Protein AF-A0AA40U654-F1 (afdb_monomer)

Foldseek 3Di:
DVLVVLLVLLVLLLVLLVVLLVLLLCLLVDDPVVNVVSVVVNVVSVVVSVVSVVVNVVCVPVADPPHDPSSVVSVVSSVVSVVSSVVSNVVSVVSVCVVVVVDD

Sequence (104 aa):
MNEDALLLLLRKKKGLFLAILDLTETEGALSTIELERVLKQKKTLLACIDKIDLQIQEYHYSFPSPLPQELQEELVELRQVITKILETDKLNYLQRKKELGLYE

Organism: NCBI:txid85991

Secondary structure (DSSP, 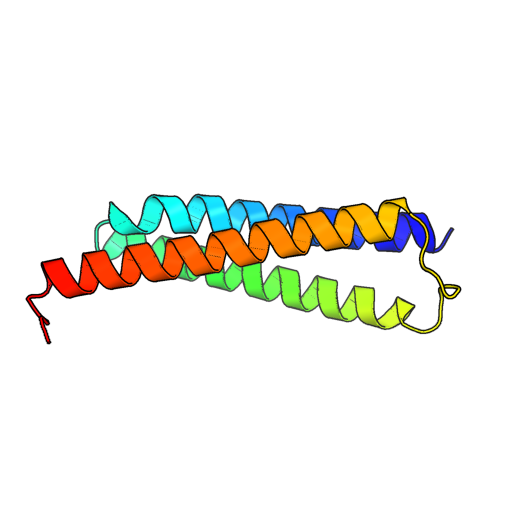8-state):
-HHHHHHHHHHHHHHHHHHHHHHHHHGGG--HHHHHHHHHHHHHHHHHHHHHHHHHHTTTTSSPSSPPHHHHHHHHHHHHHHHHHHHHHHHHHHHHHHHTT---

Structure (mmCIF, N/CA/C/O backbone):
data_AF-A0AA40U654-F1
#
_entry.id   AF-A0AA40U654-F1
#
loop_
_atom_site.group_PDB
_atom_site.id
_atom_site.type_symbol
_atom_site.label_atom_id
_atom_site.label_alt_id
_atom_site.label_comp_id
_atom_site.label_asym_id
_atom_site.label_entity_id
_atom_site.label_seq_id
_atom_site.pdbx_PDB_ins_code
_atom_site.Cartn_x
_atom_site.Cartn_y
_atom_site.Cartn_z
_atom_site.occupancy
_atom_site.B_iso_or_equiv
_atom_site.auth_seq_id
_atom_site.auth_comp_id
_atom_site.auth_asym_id
_atom_site.auth_atom_id
_atom_site.pdbx_PDB_model_num
ATOM 1 N N . MET A 1 1 ? 17.494 -2.975 -20.593 1.00 60.47 1 MET A N 1
ATOM 2 C CA . MET A 1 1 ? 18.409 -2.954 -19.426 1.00 60.47 1 MET A CA 1
ATOM 3 C C . MET A 1 1 ? 17.903 -2.049 -18.305 1.00 60.47 1 MET A C 1
ATOM 5 O O . MET A 1 1 ? 17.806 -2.540 -17.193 1.00 60.47 1 MET A O 1
ATOM 9 N N . ASN A 1 2 ? 17.528 -0.784 -18.558 1.00 76.62 2 ASN A N 1
ATOM 10 C CA . ASN A 1 2 ? 16.930 0.065 -17.508 1.00 76.62 2 ASN A CA 1
ATOM 11 C C . ASN A 1 2 ? 15.446 -0.253 -17.237 1.00 76.62 2 ASN A C 1
ATOM 13 O O . ASN A 1 2 ? 14.996 -0.111 -16.104 1.00 76.62 2 ASN A O 1
ATOM 17 N N . GLU A 1 3 ? 14.704 -0.726 -18.246 1.00 82.94 3 GLU A N 1
ATOM 18 C CA . GLU A 1 3 ? 13.270 -1.058 -18.137 1.00 82.94 3 GLU A CA 1
ATOM 19 C C . GLU A 1 3 ? 13.004 -2.173 -17.120 1.00 82.94 3 GLU A C 1
ATOM 21 O O . GLU A 1 3 ? 12.191 -1.985 -16.221 1.00 82.94 3 GLU A O 1
ATOM 26 N N . ASP A 1 4 ? 13.754 -3.277 -17.187 1.00 87.88 4 ASP A N 1
ATOM 27 C CA . ASP A 1 4 ? 13.614 -4.411 -16.261 1.00 87.88 4 ASP A CA 1
ATOM 28 C C . ASP A 1 4 ? 13.887 -4.011 -14.804 1.00 87.88 4 ASP A C 1
ATOM 30 O O . ASP A 1 4 ? 13.224 -4.481 -13.877 1.00 87.88 4 ASP A O 1
ATOM 34 N N . ALA A 1 5 ? 14.858 -3.115 -14.594 1.00 90.75 5 ALA A N 1
ATOM 35 C CA . ALA A 1 5 ? 15.199 -2.604 -13.273 1.00 90.75 5 ALA A CA 1
ATOM 36 C C . ALA A 1 5 ? 14.080 -1.714 -12.713 1.00 90.75 5 ALA A C 1
ATOM 38 O O . ALA A 1 5 ? 13.666 -1.909 -11.568 1.00 90.75 5 ALA A O 1
ATOM 39 N N . LEU A 1 6 ? 13.536 -0.796 -13.523 1.00 91.44 6 LEU A N 1
ATOM 40 C CA . LEU A 1 6 ? 12.385 0.011 -13.115 1.00 91.44 6 LEU A CA 1
ATOM 41 C C . LEU A 1 6 ? 11.159 -0.872 -12.848 1.00 91.44 6 LEU A C 1
ATOM 43 O O . LEU A 1 6 ? 10.496 -0.705 -11.826 1.00 91.44 6 LEU A O 1
ATOM 47 N N . LEU A 1 7 ? 10.878 -1.838 -13.720 1.00 93.12 7 LEU A N 1
ATOM 48 C CA . LEU A 1 7 ? 9.754 -2.757 -13.564 1.00 93.12 7 LEU A CA 1
ATOM 49 C C . LEU A 1 7 ? 9.873 -3.569 -12.268 1.00 93.12 7 LEU A C 1
ATOM 51 O O . LEU A 1 7 ? 8.896 -3.726 -11.536 1.00 93.12 7 LEU A O 1
ATOM 55 N N . LEU A 1 8 ? 11.079 -4.034 -11.931 1.00 94.44 8 LEU A N 1
ATOM 56 C CA . LEU A 1 8 ? 11.346 -4.704 -10.660 1.00 94.44 8 LEU A CA 1
ATOM 57 C C . LEU A 1 8 ? 11.075 -3.786 -9.459 1.00 94.44 8 LEU A C 1
ATOM 59 O O . LEU A 1 8 ? 10.496 -4.237 -8.468 1.00 94.44 8 LEU A O 1
ATOM 63 N N . LEU A 1 9 ? 11.484 -2.516 -9.524 1.00 95.19 9 LEU A N 1
ATOM 64 C CA . LEU A 1 9 ? 11.219 -1.539 -8.463 1.00 95.19 9 LEU A CA 1
ATOM 65 C C . LEU A 1 9 ? 9.720 -1.270 -8.304 1.00 95.19 9 LEU A C 1
ATOM 67 O O . LEU A 1 9 ? 9.219 -1.293 -7.180 1.00 95.19 9 LEU A O 1
ATOM 71 N N . LEU A 1 10 ? 8.989 -1.099 -9.408 1.00 95.38 10 LEU A N 1
ATOM 72 C CA . LEU A 1 10 ? 7.537 -0.916 -9.392 1.00 95.38 10 LEU A CA 1
ATOM 73 C C . LEU A 1 10 ? 6.817 -2.138 -8.807 1.00 95.38 10 LEU A C 1
ATOM 75 O O . LEU A 1 10 ? 5.980 -1.979 -7.921 1.00 95.38 10 LEU A O 1
ATOM 79 N N . ARG A 1 11 ? 7.212 -3.357 -9.191 1.00 96.38 11 ARG A N 1
ATOM 80 C CA . ARG A 1 11 ? 6.656 -4.599 -8.625 1.00 96.38 11 ARG A CA 1
ATOM 81 C C . ARG A 1 11 ? 6.941 -4.743 -7.132 1.00 96.38 11 ARG A C 1
ATOM 83 O O . ARG A 1 11 ? 6.059 -5.139 -6.372 1.00 96.38 11 ARG A O 1
ATOM 90 N N . LYS A 1 12 ? 8.150 -4.385 -6.681 1.00 97.12 12 LYS A N 1
ATOM 91 C CA . LYS A 1 12 ? 8.483 -4.339 -5.245 1.00 97.12 12 LYS A CA 1
ATOM 92 C C . LYS A 1 12 ? 7.611 -3.323 -4.511 1.00 97.12 12 LYS A C 1
ATOM 94 O O . LYS A 1 12 ? 7.044 -3.656 -3.473 1.00 97.12 12 LYS A O 1
ATOM 99 N N . LYS A 1 13 ? 7.460 -2.116 -5.067 1.00 97.44 13 LYS A N 1
ATOM 100 C CA . LYS A 1 13 ? 6.572 -1.073 -4.537 1.00 97.44 13 LYS A CA 1
ATOM 101 C C . LYS A 1 13 ? 5.132 -1.581 -4.434 1.00 97.44 13 LYS A C 1
ATOM 103 O O . LYS A 1 13 ? 4.506 -1.414 -3.391 1.00 97.44 13 LYS A O 1
ATOM 108 N N . LYS A 1 14 ? 4.634 -2.273 -5.465 1.00 97.81 14 LYS A N 1
ATOM 109 C CA . LYS A 1 14 ? 3.291 -2.870 -5.490 1.00 97.81 14 LYS A CA 1
ATOM 110 C C . LYS A 1 14 ? 3.115 -3.912 -4.394 1.00 97.81 14 LYS A C 1
ATOM 112 O O . LYS A 1 14 ? 2.129 -3.855 -3.672 1.00 97.81 14 LYS A O 1
ATOM 117 N N . GLY A 1 15 ? 4.087 -4.808 -4.216 1.00 97.88 15 GLY A N 1
ATOM 118 C CA . GLY A 1 15 ? 4.066 -5.802 -3.140 1.00 97.88 15 GLY A CA 1
ATOM 119 C C . GLY A 1 15 ? 3.973 -5.175 -1.744 1.00 97.88 15 GLY A C 1
ATOM 120 O O . GLY A 1 15 ? 3.215 -5.656 -0.907 1.00 97.88 15 GLY A O 1
ATOM 121 N N . LEU A 1 16 ? 4.679 -4.065 -1.504 1.00 98.19 16 LEU A N 1
ATOM 122 C CA . LEU A 1 16 ? 4.577 -3.331 -0.237 1.00 98.19 16 LEU A CA 1
ATOM 123 C C . LEU A 1 16 ? 3.199 -2.685 -0.051 1.00 98.19 16 LEU A C 1
ATOM 125 O O . LEU A 1 16 ? 2.655 -2.742 1.048 1.00 98.19 16 LEU A O 1
ATOM 129 N N . PHE A 1 17 ? 2.612 -2.110 -1.104 1.00 98.44 17 PHE A N 1
ATOM 130 C CA . PHE A 1 17 ? 1.248 -1.584 -1.031 1.00 98.44 17 PHE A CA 1
ATOM 131 C C . PHE A 1 17 ? 0.200 -2.676 -0.823 1.00 98.44 17 PHE A C 1
ATOM 133 O O . PHE A 1 17 ? -0.725 -2.462 -0.051 1.00 98.44 17 PHE A O 1
ATOM 140 N N . LEU A 1 18 ? 0.347 -3.849 -1.441 1.00 98.31 18 LEU A N 1
ATOM 141 C CA . LEU A 1 18 ? -0.540 -4.987 -1.185 1.00 98.31 18 LEU A CA 1
ATOM 142 C C . LEU A 1 18 ? -0.468 -5.425 0.282 1.00 98.31 18 LEU A C 1
ATOM 144 O O . LEU A 1 18 ? -1.503 -5.576 0.914 1.00 98.31 18 LEU A O 1
ATOM 148 N N . ALA A 1 19 ? 0.731 -5.498 0.867 1.00 98.00 19 ALA A N 1
ATOM 149 C CA . ALA A 1 19 ? 0.869 -5.772 2.297 1.00 98.00 19 ALA A CA 1
ATOM 150 C C . ALA A 1 19 ? 0.209 -4.687 3.174 1.00 98.00 19 ALA A C 1
ATOM 152 O O . ALA A 1 19 ? -0.379 -4.996 4.206 1.00 98.00 19 ALA A O 1
ATOM 153 N N . ILE A 1 20 ? 0.278 -3.410 2.774 1.00 98.12 20 ILE A N 1
ATOM 154 C CA . ILE A 1 20 ? -0.454 -2.329 3.457 1.00 98.12 20 ILE A CA 1
ATOM 155 C C . ILE A 1 20 ? -1.967 -2.519 3.311 1.00 98.12 20 ILE A C 1
ATOM 157 O O . ILE A 1 20 ? -2.683 -2.297 4.286 1.00 98.12 20 ILE A O 1
ATOM 161 N N . LEU A 1 21 ? -2.459 -2.914 2.136 1.00 97.81 21 LEU A N 1
ATOM 162 C CA . LEU A 1 21 ? -3.877 -3.185 1.905 1.00 97.81 21 LEU A CA 1
ATOM 163 C C . LEU A 1 21 ? -4.372 -4.315 2.809 1.00 97.81 21 LEU A C 1
ATOM 165 O O . LEU A 1 21 ? -5.333 -4.093 3.537 1.00 97.81 21 LEU A O 1
ATOM 169 N N . ASP A 1 22 ? -3.663 -5.446 2.855 1.00 96.81 22 ASP A N 1
ATOM 170 C CA . ASP A 1 22 ? -4.001 -6.582 3.722 1.00 96.81 22 ASP A CA 1
ATOM 171 C C . ASP A 1 22 ? -4.101 -6.150 5.191 1.00 96.81 22 ASP A C 1
ATOM 173 O O . ASP A 1 22 ? -5.064 -6.461 5.891 1.00 96.81 22 ASP A O 1
ATOM 177 N N . LEU A 1 23 ? -3.124 -5.367 5.665 1.00 96.69 23 LEU A N 1
ATOM 178 C CA . LEU A 1 23 ? -3.161 -4.811 7.016 1.00 96.69 23 LEU A CA 1
ATOM 179 C C . LEU A 1 23 ? -4.385 -3.914 7.216 1.00 96.69 23 LEU A C 1
ATOM 181 O O . LEU A 1 23 ? -5.089 -4.061 8.212 1.00 96.69 23 LEU A O 1
ATOM 185 N N . THR A 1 24 ? -4.660 -3.033 6.256 1.00 95.62 24 THR A N 1
ATOM 186 C CA . THR A 1 24 ? -5.761 -2.065 6.308 1.00 95.62 24 THR A CA 1
ATOM 187 C C . THR A 1 24 ? -7.125 -2.752 6.349 1.00 95.62 24 THR A C 1
ATOM 189 O O . THR A 1 24 ? -7.979 -2.357 7.136 1.00 95.62 24 THR A O 1
ATOM 192 N N . GLU A 1 25 ? -7.333 -3.816 5.576 1.00 94.81 25 GLU A N 1
ATOM 193 C CA . GLU A 1 25 ? -8.587 -4.583 5.575 1.00 94.81 25 GLU A CA 1
ATOM 194 C C . GLU A 1 25 ? -8.885 -5.243 6.929 1.00 94.81 25 GLU A C 1
ATOM 196 O O . GLU A 1 25 ? -10.047 -5.453 7.274 1.00 94.81 25 GLU A O 1
ATOM 201 N N . THR A 1 26 ? -7.856 -5.520 7.735 1.00 92.19 26 THR A N 1
ATOM 202 C CA . THR A 1 26 ? -8.035 -6.131 9.061 1.00 92.19 26 THR A CA 1
ATOM 203 C C . THR A 1 26 ? -8.266 -5.124 10.190 1.00 92.19 26 THR A C 1
ATOM 205 O O . THR A 1 26 ? -8.815 -5.507 11.222 1.00 92.19 26 THR A O 1
ATOM 208 N N . GLU A 1 27 ? -7.907 -3.843 10.017 1.00 91.19 27 GLU A N 1
ATOM 209 C CA . GLU A 1 27 ? -7.872 -2.839 11.099 1.00 91.19 27 GLU A CA 1
ATOM 210 C C . GLU A 1 27 ? -9.206 -2.649 11.831 1.00 91.19 27 GLU A C 1
ATOM 212 O O . GLU A 1 27 ? -9.216 -2.442 13.049 1.00 91.19 27 GLU A O 1
ATOM 217 N N . GLY A 1 28 ? -10.328 -2.732 11.109 1.00 84.94 28 GLY A N 1
ATOM 218 C CA . GLY A 1 28 ? -11.668 -2.542 11.670 1.00 84.94 28 GLY A CA 1
ATOM 219 C C . GLY A 1 28 ? -12.052 -3.572 12.740 1.00 84.94 28 GLY A C 1
ATOM 220 O O . GLY A 1 28 ? -12.883 -3.279 13.592 1.00 84.94 28 GLY A O 1
ATOM 221 N N . ALA A 1 29 ? -11.430 -4.755 12.734 1.00 87.44 29 ALA A N 1
ATOM 222 C CA . ALA A 1 29 ? -11.695 -5.827 13.697 1.00 87.44 29 ALA A CA 1
ATOM 223 C C . ALA A 1 29 ? -10.681 -5.882 14.856 1.00 87.44 29 ALA A C 1
ATOM 225 O O . ALA A 1 29 ? -10.834 -6.701 15.763 1.00 87.44 29 ALA A O 1
ATOM 226 N N . LEU A 1 30 ? -9.642 -5.040 14.839 1.00 89.94 30 LEU A N 1
ATOM 227 C CA . LEU A 1 30 ? -8.542 -5.115 15.799 1.00 89.94 30 LEU A CA 1
ATOM 228 C C . LEU A 1 30 ? -8.848 -4.391 17.110 1.00 89.94 30 LEU A C 1
ATOM 230 O O . LEU A 1 30 ? -9.336 -3.253 17.132 1.00 89.94 30 LEU A O 1
ATOM 234 N N . SER A 1 31 ? -8.419 -5.006 18.214 1.00 89.94 31 SER A N 1
ATOM 235 C CA . SER A 1 31 ? -8.295 -4.311 19.495 1.00 89.94 31 SER A CA 1
ATOM 236 C C . SER A 1 31 ? -7.283 -3.161 19.403 1.00 89.94 31 SER A C 1
ATOM 238 O O . SER A 1 31 ? -6.439 -3.109 18.509 1.00 89.94 31 SER A O 1
ATOM 240 N N . THR A 1 32 ? -7.312 -2.230 20.360 1.00 88.00 32 THR A N 1
ATOM 241 C CA . THR A 1 32 ? -6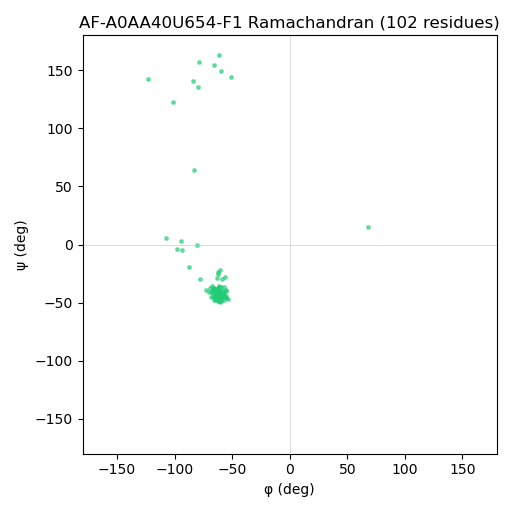.380 -1.086 20.384 1.00 88.00 32 THR A CA 1
ATOM 242 C C . THR A 1 32 ? -4.906 -1.511 20.360 1.00 88.00 32 THR A C 1
ATOM 244 O O . THR A 1 32 ? -4.103 -0.889 19.670 1.00 88.00 32 THR A O 1
ATOM 247 N N . ILE A 1 33 ? -4.549 -2.589 21.069 1.00 91.38 33 ILE A N 1
ATOM 248 C CA . ILE A 1 33 ? -3.164 -3.086 21.148 1.00 91.38 33 ILE A CA 1
ATOM 249 C C . ILE A 1 33 ? -2.724 -3.695 19.810 1.00 91.38 33 ILE A C 1
ATOM 251 O O . ILE A 1 33 ? -1.590 -3.499 19.369 1.00 91.38 33 ILE A O 1
ATOM 255 N N . GLU A 1 34 ? -3.607 -4.447 19.154 1.00 93.31 34 GLU A N 1
ATOM 256 C CA . GLU A 1 34 ? -3.334 -5.028 17.837 1.00 93.31 34 GLU A CA 1
ATOM 257 C C . GLU A 1 34 ? -3.243 -3.943 16.765 1.00 93.31 34 GLU A C 1
ATOM 259 O O . GLU A 1 34 ? -2.321 -3.970 15.949 1.00 93.31 34 GLU A O 1
ATOM 264 N N . LEU A 1 35 ? -4.125 -2.943 16.828 1.00 91.81 35 LEU A N 1
ATOM 265 C CA . LEU A 1 35 ? -4.095 -1.794 15.933 1.00 91.81 35 LEU A CA 1
ATOM 266 C C . LEU A 1 35 ? -2.771 -1.032 16.049 1.00 91.81 35 LEU A C 1
ATOM 268 O O . LEU A 1 35 ? -2.158 -0.726 15.033 1.00 91.81 35 LEU A O 1
ATOM 272 N N . GLU A 1 36 ? -2.272 -0.773 17.260 1.00 93.25 36 GLU A N 1
ATOM 273 C CA . GLU A 1 36 ? -0.980 -0.099 17.447 1.00 93.25 36 GLU A CA 1
ATOM 274 C C . GLU A 1 36 ? 0.176 -0.868 16.777 1.00 93.25 36 GLU A C 1
ATOM 276 O O . GLU A 1 36 ? 1.041 -0.276 16.120 1.00 93.25 36 GLU A O 1
ATOM 281 N N . ARG A 1 37 ? 0.170 -2.205 16.879 1.00 94.62 37 ARG A N 1
ATOM 282 C CA . ARG A 1 37 ? 1.158 -3.062 16.205 1.00 94.62 37 ARG A CA 1
ATOM 283 C C . ARG A 1 37 ? 1.041 -2.964 14.686 1.00 94.62 37 ARG A C 1
ATOM 285 O O . ARG A 1 37 ? 2.066 -2.811 14.021 1.00 94.62 37 ARG A O 1
ATOM 292 N N . VAL A 1 38 ? -0.177 -3.017 14.150 1.00 94.75 38 VAL A N 1
ATOM 293 C CA . VAL A 1 38 ? -0.437 -2.906 12.707 1.00 94.75 38 VAL A CA 1
ATOM 294 C C . VAL A 1 38 ? -0.034 -1.533 12.168 1.00 94.75 38 VAL A C 1
ATOM 296 O O . VAL A 1 38 ? 0.673 -1.457 11.164 1.00 94.75 38 VAL A O 1
ATOM 299 N N . LEU A 1 39 ? -0.347 -0.446 12.876 1.00 94.06 39 LEU A N 1
ATOM 300 C CA . LEU A 1 39 ? 0.075 0.907 12.500 1.00 94.06 39 LEU A CA 1
ATOM 301 C C . LEU A 1 39 ? 1.603 1.040 12.461 1.00 94.06 39 LEU A C 1
ATOM 303 O O . LEU A 1 39 ? 2.158 1.664 11.551 1.00 94.06 39 LEU A O 1
ATOM 307 N N . LYS A 1 40 ? 2.312 0.411 13.407 1.00 96.38 40 LYS A N 1
ATOM 308 C CA . LYS A 1 40 ? 3.780 0.366 13.390 1.00 96.38 40 LYS A CA 1
ATOM 309 C C . LYS A 1 40 ? 4.312 -0.394 12.171 1.00 96.38 40 LYS A C 1
ATOM 311 O O . LYS A 1 40 ? 5.273 0.067 11.557 1.00 96.38 40 LYS A O 1
ATOM 316 N N . GLN A 1 41 ? 3.684 -1.509 11.794 1.00 96.81 41 GLN A N 1
ATOM 317 C CA . GLN A 1 41 ? 4.039 -2.259 10.584 1.00 96.81 41 GLN A CA 1
ATOM 318 C C . GLN A 1 41 ? 3.786 -1.436 9.313 1.00 96.81 41 GLN A C 1
ATOM 320 O O . GLN A 1 41 ? 4.704 -1.302 8.503 1.00 96.81 41 GLN A O 1
ATOM 325 N N . LYS A 1 42 ? 2.612 -0.798 9.175 1.00 96.75 42 LYS A N 1
ATOM 326 C CA . LYS A 1 42 ? 2.302 0.117 8.056 1.00 96.75 42 LYS A CA 1
ATOM 327 C C . LYS A 1 42 ? 3.347 1.227 7.946 1.00 96.75 42 LYS A C 1
ATOM 329 O O . LYS A 1 42 ? 3.860 1.475 6.858 1.00 96.75 42 LYS A O 1
ATOM 334 N N . LYS A 1 43 ? 3.756 1.833 9.067 1.00 97.12 43 LYS A N 1
ATOM 335 C CA . LYS A 1 43 ? 4.822 2.850 9.086 1.00 97.12 43 LYS A CA 1
ATOM 336 C C . LYS A 1 43 ? 6.159 2.315 8.559 1.00 97.12 43 LYS A C 1
ATOM 338 O O . LYS A 1 43 ? 6.844 3.014 7.817 1.00 97.12 43 LYS A O 1
ATOM 343 N N . THR A 1 44 ? 6.539 1.089 8.921 1.00 97.62 44 THR A N 1
ATOM 344 C CA . THR A 1 44 ? 7.751 0.449 8.387 1.00 97.62 44 THR A CA 1
ATOM 345 C C . THR A 1 44 ? 7.638 0.179 6.886 1.00 97.62 44 THR A C 1
ATOM 347 O O . THR A 1 44 ? 8.594 0.442 6.160 1.00 97.62 44 THR A O 1
ATOM 350 N N . LEU A 1 45 ? 6.485 -0.296 6.408 1.00 97.69 45 LEU A N 1
ATOM 351 C CA . LEU A 1 45 ? 6.246 -0.545 4.982 1.00 97.69 45 LEU A CA 1
ATOM 352 C C . LEU A 1 45 ? 6.296 0.750 4.161 1.00 97.69 45 LEU A C 1
ATOM 354 O O . LEU A 1 45 ? 6.955 0.777 3.125 1.00 97.69 45 LEU A O 1
ATOM 358 N N . LEU A 1 46 ? 5.690 1.834 4.655 1.00 96.94 46 LEU A N 1
ATOM 359 C CA . LEU A 1 46 ? 5.762 3.158 4.028 1.00 96.94 46 LEU A CA 1
ATOM 360 C C . LEU A 1 46 ? 7.206 3.661 3.927 1.00 96.94 46 LEU A C 1
ATOM 362 O O . LEU A 1 46 ? 7.637 4.057 2.852 1.00 96.94 46 LEU A O 1
ATOM 366 N N . ALA A 1 47 ? 8.002 3.527 4.992 1.00 97.38 47 ALA A N 1
ATOM 367 C CA . ALA A 1 47 ? 9.418 3.898 4.947 1.00 97.38 47 ALA A CA 1
ATOM 368 C C . ALA A 1 47 ? 10.232 3.057 3.939 1.00 97.38 47 ALA A C 1
ATOM 370 O O . ALA A 1 47 ? 11.244 3.518 3.409 1.00 97.38 47 ALA A O 1
ATOM 371 N N . CYS A 1 48 ? 9.830 1.810 3.674 1.00 97.50 48 CYS A N 1
ATOM 372 C CA . CYS A 1 48 ? 10.417 0.999 2.607 1.00 97.50 48 CYS A CA 1
ATOM 373 C C . CYS A 1 48 ? 9.988 1.486 1.216 1.00 97.50 48 CYS A C 1
ATOM 375 O O . CYS A 1 48 ? 10.822 1.506 0.312 1.00 97.50 48 CYS A O 1
ATOM 377 N N . ILE A 1 49 ? 8.729 1.903 1.050 1.00 97.50 49 ILE A N 1
ATOM 378 C CA . ILE A 1 49 ? 8.229 2.509 -0.192 1.00 97.50 49 ILE A CA 1
ATOM 379 C C . ILE A 1 49 ? 8.988 3.803 -0.495 1.00 97.50 49 ILE A C 1
ATOM 381 O O . ILE A 1 49 ?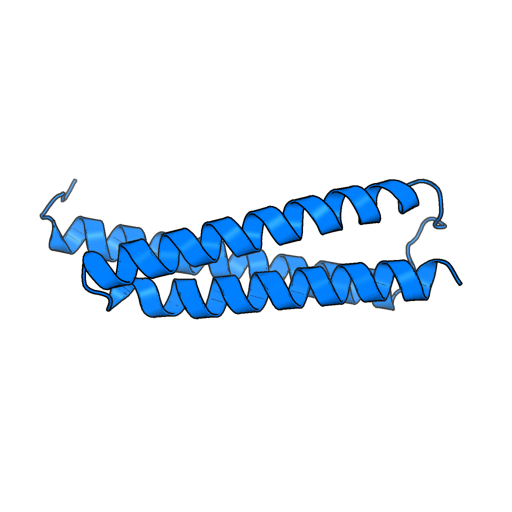 9.468 3.949 -1.613 1.00 97.50 49 ILE A O 1
ATOM 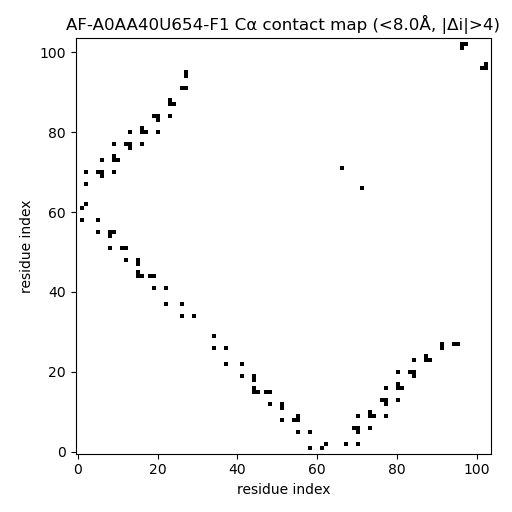385 N N . ASP A 1 50 ? 9.202 4.672 0.497 1.00 96.75 50 ASP A N 1
ATOM 386 C CA . ASP A 1 50 ? 9.959 5.921 0.324 1.00 96.75 50 ASP A CA 1
ATOM 387 C C . ASP A 1 50 ? 11.365 5.666 -0.243 1.00 96.75 50 ASP A C 1
ATOM 389 O O . ASP A 1 50 ? 11.842 6.381 -1.124 1.00 96.75 50 ASP A O 1
ATOM 393 N N . LYS A 1 51 ? 12.033 4.598 0.212 1.00 96.12 51 LYS A N 1
ATOM 394 C CA . LYS A 1 51 ? 13.346 4.197 -0.319 1.00 96.12 51 LYS A CA 1
ATOM 395 C C . LYS A 1 51 ? 13.274 3.731 -1.770 1.00 96.12 51 LYS A C 1
ATOM 397 O O . LYS A 1 51 ? 14.185 4.026 -2.539 1.00 96.12 51 LYS A O 1
ATOM 402 N N . ILE A 1 52 ? 12.228 2.991 -2.137 1.00 95.62 52 ILE A N 1
ATOM 403 C CA . ILE A 1 52 ? 12.017 2.569 -3.527 1.00 95.62 52 ILE A CA 1
ATOM 404 C C . ILE A 1 52 ? 11.718 3.788 -4.403 1.00 95.62 52 ILE A C 1
ATOM 406 O O . ILE A 1 52 ? 12.215 3.860 -5.521 1.00 95.62 52 ILE A O 1
ATOM 410 N N . ASP A 1 53 ? 10.980 4.770 -3.894 1.00 94.00 53 ASP A N 1
ATOM 411 C CA . ASP A 1 53 ? 10.649 5.984 -4.640 1.00 94.00 53 ASP A CA 1
ATOM 412 C C . ASP A 1 53 ? 11.883 6.817 -4.960 1.00 94.00 53 ASP A C 1
ATOM 414 O O . ASP A 1 53 ? 12.024 7.274 -6.095 1.00 94.00 53 ASP A O 1
ATOM 418 N N . LEU A 1 54 ? 12.825 6.921 -4.021 1.00 94.00 54 LEU A N 1
ATOM 419 C CA . LEU A 1 54 ? 14.133 7.523 -4.286 1.00 94.00 54 LEU A CA 1
ATOM 420 C C . LEU A 1 54 ? 14.895 6.775 -5.392 1.00 94.00 54 LEU A C 1
ATOM 422 O O . LEU A 1 54 ? 15.445 7.414 -6.282 1.00 94.00 54 LEU A O 1
ATOM 426 N N . GLN A 1 55 ? 14.876 5.438 -5.390 1.00 92.81 55 GLN A N 1
ATOM 427 C CA . GLN A 1 55 ? 15.515 4.638 -6.447 1.00 92.81 55 GLN A CA 1
ATOM 428 C C . GLN A 1 55 ? 14.825 4.815 -7.803 1.00 92.81 55 GLN A C 1
ATOM 430 O O . GLN A 1 55 ? 15.490 4.877 -8.828 1.00 92.81 55 GLN A O 1
ATOM 435 N N . ILE A 1 56 ? 13.494 4.921 -7.833 1.00 91.50 56 ILE A N 1
ATOM 436 C CA . ILE A 1 56 ? 12.732 5.156 -9.066 1.00 91.50 56 ILE A CA 1
ATOM 437 C C . ILE A 1 56 ? 13.040 6.544 -9.644 1.00 91.50 56 ILE A C 1
ATOM 439 O O . ILE A 1 56 ? 13.142 6.682 -10.864 1.00 91.50 56 ILE A O 1
ATOM 443 N N . GLN A 1 57 ? 13.221 7.565 -8.799 1.00 88.50 57 GLN A N 1
ATOM 444 C CA . GLN A 1 57 ? 13.560 8.923 -9.244 1.00 88.50 57 GLN A CA 1
ATOM 445 C C . GLN A 1 57 ? 14.866 8.981 -10.047 1.00 88.50 57 GLN A C 1
ATOM 447 O O . GLN A 1 57 ? 14.974 9.800 -10.961 1.00 88.50 57 GLN A O 1
ATOM 452 N N . GLU A 1 58 ? 15.819 8.081 -9.790 1.00 87.25 58 GLU A N 1
ATOM 453 C CA . GLU A 1 58 ? 17.061 7.972 -10.572 1.00 87.25 58 GLU A CA 1
ATOM 454 C C . GLU A 1 58 ? 16.796 7.662 -12.058 1.00 87.25 58 GLU A C 1
ATOM 456 O O . GLU A 1 58 ? 17.604 7.993 -12.926 1.00 87.25 58 GLU A O 1
ATOM 461 N N . TYR A 1 59 ? 15.628 7.100 -12.387 1.00 83.81 59 TYR A N 1
ATOM 462 C CA . TYR A 1 59 ? 15.247 6.754 -13.753 1.00 83.81 59 TYR A CA 1
ATOM 463 C C . TYR A 1 59 ? 14.428 7.836 -14.480 1.00 83.81 59 TYR A C 1
ATOM 465 O O . TYR A 1 59 ? 14.049 7.626 -15.633 1.00 83.81 59 TYR A O 1
ATOM 473 N N . HIS A 1 60 ? 14.174 9.000 -13.866 1.00 70.81 60 HIS A N 1
ATOM 474 C CA . HIS A 1 60 ? 13.263 10.032 -14.393 1.00 70.81 60 HIS A CA 1
ATOM 475 C C . HIS A 1 60 ? 13.602 10.524 -15.816 1.00 70.81 60 HIS A C 1
ATOM 477 O O . HIS A 1 60 ? 12.708 10.903 -16.567 1.00 70.81 60 HIS A O 1
ATOM 483 N N . TYR A 1 61 ? 14.878 10.477 -16.216 1.00 70.31 61 TYR A N 1
ATOM 484 C CA . TYR A 1 61 ? 15.341 10.880 -17.555 1.00 70.31 61 TYR A CA 1
ATOM 485 C C . TYR A 1 61 ? 15.746 9.702 -18.455 1.00 70.31 61 TYR A C 1
ATOM 487 O O . TYR A 1 61 ? 16.270 9.910 -19.545 1.00 70.31 61 TYR A O 1
ATOM 495 N N . SER A 1 62 ? 15.539 8.465 -17.997 1.00 77.81 62 SER A N 1
ATOM 496 C CA . SER A 1 62 ? 16.086 7.261 -18.637 1.00 77.81 62 SER A CA 1
ATOM 497 C C . SER A 1 62 ? 15.145 6.593 -19.640 1.00 77.81 62 SER A C 1
ATOM 499 O O . SER A 1 62 ? 15.555 5.622 -20.275 1.00 77.81 62 SER A O 1
ATOM 501 N N . PHE A 1 63 ? 13.904 7.070 -19.783 1.00 72.00 63 PHE A N 1
ATOM 502 C CA . PHE A 1 63 ? 12.885 6.392 -20.584 1.00 72.00 63 PHE A CA 1
ATOM 503 C C . PHE A 1 63 ? 12.300 7.258 -21.698 1.00 72.00 63 PHE A C 1
ATOM 505 O O . PHE A 1 63 ? 12.083 8.457 -21.503 1.00 72.00 63 PHE A O 1
ATOM 512 N N . PRO A 1 64 ? 12.022 6.652 -22.866 1.00 70.94 64 PRO A N 1
ATOM 513 C CA . PRO A 1 64 ? 11.332 7.330 -23.948 1.00 70.94 64 PRO A CA 1
ATOM 514 C C . PRO A 1 64 ? 9.894 7.675 -23.543 1.00 70.94 64 PRO A C 1
ATOM 516 O O . PRO A 1 64 ? 9.280 7.021 -22.701 1.00 70.94 64 PRO A O 1
ATOM 519 N N . SER A 1 65 ? 9.355 8.712 -24.181 1.00 75.88 65 SER A N 1
ATOM 520 C CA . SER A 1 65 ? 7.925 9.005 -24.163 1.00 75.88 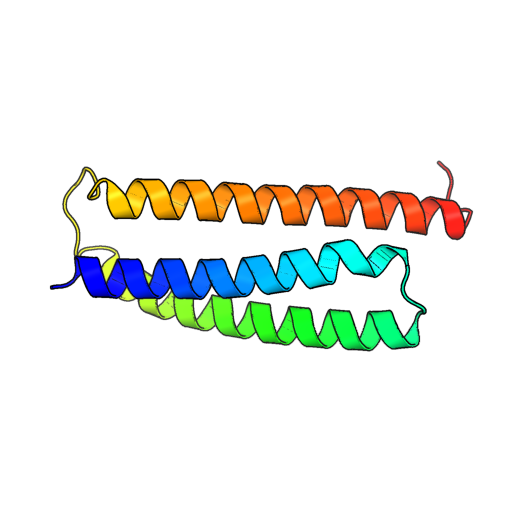65 SER A CA 1
ATOM 521 C C . SER A 1 65 ? 7.319 8.529 -25.490 1.00 75.88 65 SER A C 1
ATOM 523 O O . SER A 1 65 ? 7.786 8.988 -26.537 1.00 75.88 65 SER A O 1
ATOM 525 N N . PRO A 1 66 ? 6.312 7.632 -25.486 1.00 78.56 66 PRO A N 1
ATOM 526 C CA . PRO A 1 66 ? 5.623 7.066 -24.321 1.00 78.56 66 PRO A CA 1
ATOM 527 C C . PRO A 1 66 ? 6.410 5.943 -23.620 1.00 78.56 66 PRO A C 1
ATOM 529 O O . PRO A 1 66 ? 7.241 5.277 -24.236 1.00 78.56 66 PRO A O 1
ATOM 532 N N . LEU A 1 67 ? 6.097 5.712 -22.337 1.00 84.62 67 LEU A N 1
ATOM 533 C CA . LEU A 1 67 ? 6.656 4.602 -21.557 1.00 84.62 67 LEU A CA 1
ATOM 534 C C . LEU A 1 67 ? 6.322 3.241 -22.202 1.00 84.62 67 LEU A C 1
ATOM 536 O O . LEU A 1 67 ? 5.240 3.090 -22.770 1.00 84.62 67 LEU A O 1
ATOM 540 N N . PRO A 1 68 ? 7.181 2.224 -22.054 1.00 89.25 68 PRO A N 1
ATOM 541 C CA . PRO A 1 68 ? 6.856 0.837 -22.389 1.00 89.25 68 PRO A CA 1
ATOM 542 C C . PRO A 1 68 ? 5.539 0.352 -21.762 1.00 89.25 68 PRO A C 1
ATOM 544 O O . PRO A 1 68 ? 5.221 0.704 -20.624 1.00 89.25 68 PRO A O 1
ATOM 547 N N . GLN A 1 69 ? 4.788 -0.481 -22.490 1.00 90.44 69 GLN A N 1
ATOM 548 C CA . GLN A 1 69 ? 3.454 -0.946 -22.086 1.00 90.44 69 GLN A CA 1
ATOM 549 C C . GLN A 1 69 ? 3.449 -1.628 -20.710 1.00 90.44 69 GLN A C 1
ATOM 551 O O . GLN A 1 69 ? 2.620 -1.284 -19.875 1.00 90.44 69 GLN A O 1
ATOM 556 N N . GLU A 1 70 ? 4.405 -2.518 -20.432 1.00 91.19 70 GLU A N 1
ATOM 557 C CA . GLU A 1 70 ? 4.479 -3.227 -19.143 1.00 91.19 70 GLU A CA 1
ATOM 558 C C . GLU A 1 70 ? 4.636 -2.270 -17.950 1.00 91.19 70 GLU A C 1
ATOM 560 O O . GLU A 1 70 ? 4.049 -2.477 -16.889 1.00 91.19 70 GLU A O 1
ATOM 565 N N . LEU A 1 71 ? 5.395 -1.182 -18.125 1.00 91.12 71 LEU A N 1
ATOM 566 C CA . LEU A 1 71 ? 5.542 -0.152 -17.096 1.00 91.12 71 LEU A CA 1
ATOM 567 C C . LEU A 1 71 ? 4.237 0.625 -16.904 1.00 91.12 71 LEU A C 1
ATOM 569 O O . LEU A 1 71 ? 3.890 0.967 -15.775 1.00 91.12 71 LEU A O 1
ATOM 573 N N . GLN A 1 72 ? 3.501 0.898 -17.985 1.00 92.00 72 GLN A N 1
ATOM 574 C CA . GLN A 1 72 ? 2.192 1.545 -17.894 1.00 92.00 72 GLN A CA 1
ATOM 575 C C . GLN A 1 72 ? 1.176 0.662 -17.159 1.00 92.00 72 GLN A C 1
ATOM 577 O O . GLN A 1 72 ? 0.474 1.157 -16.278 1.00 92.00 72 GLN A O 1
ATOM 582 N N . GLU A 1 73 ? 1.122 -0.632 -17.482 1.00 95.38 73 GLU A N 1
ATOM 583 C CA . GLU A 1 73 ? 0.242 -1.610 -16.830 1.00 95.38 73 GLU A CA 1
ATOM 584 C C . GLU A 1 73 ? 0.541 -1.703 -15.329 1.00 95.38 73 GLU A C 1
ATOM 586 O O . GLU A 1 73 ? -0.358 -1.536 -14.503 1.00 95.38 73 GLU A O 1
ATOM 591 N N . GLU A 1 74 ? 1.816 -1.838 -14.959 1.00 95.19 74 GLU A N 1
ATOM 592 C CA . GLU A 1 74 ? 2.237 -1.908 -13.558 1.00 95.19 74 GLU A CA 1
ATOM 593 C C . GLU A 1 74 ? 1.893 -0.619 -12.781 1.00 95.19 74 GLU A C 1
ATOM 595 O O . GLU A 1 74 ? 1.469 -0.676 -11.625 1.00 95.19 74 GLU A O 1
ATOM 600 N N . LEU A 1 75 ? 2.010 0.559 -13.410 1.00 94.00 75 LEU A N 1
ATOM 601 C CA . LEU A 1 75 ? 1.607 1.840 -12.815 1.00 94.00 75 LEU A CA 1
ATOM 602 C C . LEU A 1 75 ? 0.086 1.959 -12.628 1.00 94.00 75 LEU A C 1
ATOM 604 O O . LEU A 1 75 ? -0.369 2.566 -11.652 1.00 94.00 75 LEU A O 1
ATOM 608 N N . VAL A 1 76 ? -0.704 1.409 -13.553 1.00 96.94 76 VAL A N 1
ATOM 609 C CA . VAL A 1 76 ? -2.169 1.354 -13.436 1.00 96.94 76 VAL A CA 1
ATOM 610 C C . VAL A 1 76 ? -2.566 0.449 -12.275 1.00 96.94 76 VAL A C 1
ATOM 612 O O . VAL A 1 76 ? -3.355 0.871 -11.429 1.00 96.94 76 VAL A O 1
ATOM 615 N N . GLU A 1 77 ? -1.984 -0.746 -12.180 1.00 97.12 77 GLU A N 1
ATOM 616 C CA . GLU A 1 77 ? -2.235 -1.669 -11.069 1.00 97.12 77 GLU A CA 1
ATOM 617 C C . GLU A 1 77 ? -1.844 -1.056 -9.719 1.00 97.12 77 GLU A C 1
ATOM 619 O O . GLU A 1 77 ? -2.632 -1.080 -8.774 1.00 97.12 77 GLU A O 1
ATOM 624 N N . LEU A 1 78 ? -0.667 -0.426 -9.630 1.00 97.00 78 LEU A N 1
ATOM 625 C CA . LEU A 1 78 ? -0.232 0.310 -8.439 1.00 97.00 78 LEU A CA 1
ATOM 626 C C . LEU A 1 78 ? -1.263 1.353 -8.000 1.00 97.00 78 LEU A C 1
ATOM 628 O O . LEU A 1 78 ? -1.610 1.430 -6.820 1.00 97.00 78 LEU A O 1
ATOM 632 N N . ARG A 1 79 ? -1.777 2.144 -8.948 1.00 97.44 79 ARG A N 1
ATOM 633 C CA . ARG A 1 79 ? -2.800 3.156 -8.668 1.00 97.44 79 ARG A CA 1
ATOM 634 C C . ARG A 1 79 ? -4.077 2.525 -8.125 1.00 97.44 79 ARG A C 1
ATOM 636 O O . ARG A 1 79 ? -4.628 3.042 -7.161 1.00 97.44 79 ARG A O 1
ATOM 643 N N . GLN A 1 80 ? -4.520 1.412 -8.706 1.00 98.12 80 GLN A N 1
ATOM 644 C CA . GLN A 1 80 ? -5.706 0.694 -8.238 1.00 98.12 80 GLN A CA 1
ATOM 645 C C . GLN A 1 80 ? -5.535 0.189 -6.801 1.00 98.12 80 GLN A C 1
ATOM 647 O O . GLN A 1 80 ? -6.454 0.334 -5.998 1.00 98.12 80 GLN A O 1
ATOM 652 N N . VAL A 1 81 ? -4.364 -0.358 -6.451 1.00 98.19 81 VAL A N 1
ATOM 653 C CA . VAL A 1 81 ? -4.078 -0.798 -5.074 1.00 98.19 81 VAL A CA 1
ATOM 654 C C . VAL A 1 81 ? -4.115 0.387 -4.107 1.00 98.19 81 VAL A C 1
ATOM 656 O O . VAL 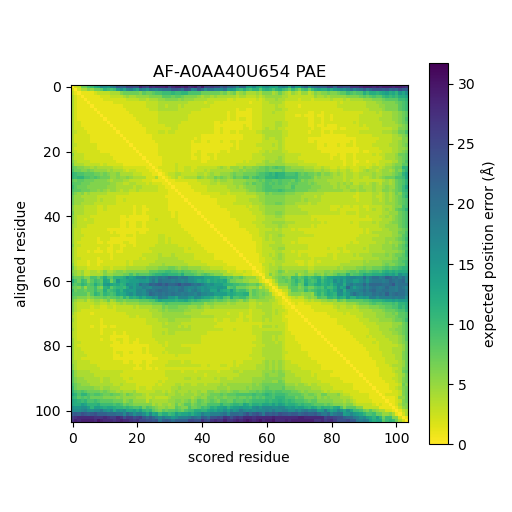A 1 81 ? -4.765 0.303 -3.070 1.00 98.19 81 VAL A O 1
ATOM 659 N N . ILE A 1 82 ? -3.488 1.515 -4.458 1.00 97.50 82 ILE A N 1
ATOM 660 C CA . ILE A 1 82 ? -3.505 2.727 -3.622 1.00 97.50 82 ILE A CA 1
ATOM 661 C C . ILE A 1 82 ? -4.936 3.237 -3.420 1.00 97.50 82 ILE A C 1
ATOM 663 O O . ILE A 1 82 ? -5.317 3.556 -2.296 1.00 97.50 82 ILE A O 1
ATOM 667 N N . THR A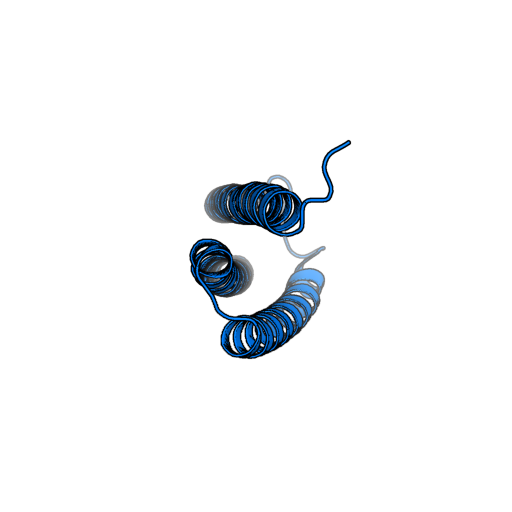 1 83 ? -5.746 3.286 -4.480 1.00 98.12 83 THR A N 1
ATOM 668 C CA . THR A 1 83 ? -7.155 3.686 -4.380 1.00 98.12 83 THR A CA 1
ATOM 669 C C . THR A 1 83 ? -7.924 2.784 -3.418 1.00 98.12 83 T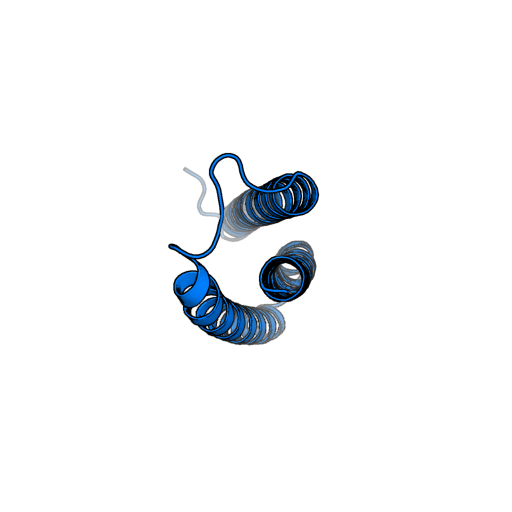HR A C 1
ATOM 671 O O . THR A 1 83 ? -8.614 3.304 -2.546 1.00 98.12 83 THR A O 1
ATOM 674 N N . LYS A 1 84 ? -7.739 1.460 -3.500 1.00 98.06 84 LYS A N 1
ATOM 675 C CA . LYS A 1 84 ? -8.374 0.516 -2.569 1.00 98.06 84 LYS A CA 1
ATOM 676 C C . LYS A 1 84 ? -7.967 0.764 -1.120 1.00 98.06 84 LYS A C 1
ATOM 678 O O . LYS A 1 84 ? -8.832 0.779 -0.257 1.00 98.06 84 LYS A O 1
ATOM 683 N N . ILE A 1 85 ? -6.684 1.017 -0.847 1.00 97.81 85 ILE A N 1
ATOM 684 C CA . ILE A 1 85 ? -6.219 1.342 0.514 1.00 97.81 85 ILE A CA 1
ATOM 685 C C . ILE A 1 85 ? -6.964 2.567 1.052 1.00 97.81 85 ILE A C 1
ATOM 687 O O . ILE A 1 85 ? -7.483 2.524 2.163 1.00 97.81 85 ILE A O 1
ATOM 691 N N . LEU A 1 86 ? -7.058 3.639 0.259 1.00 97.12 86 LEU A N 1
ATOM 692 C CA . LEU A 1 86 ? -7.731 4.877 0.666 1.00 97.12 86 LEU A CA 1
ATOM 693 C C . LEU A 1 86 ? -9.233 4.674 0.910 1.00 97.12 86 LEU A C 1
ATOM 695 O O . LEU A 1 86 ? -9.801 5.258 1.835 1.00 97.12 86 LEU A O 1
ATOM 699 N N . GLU A 1 87 ? -9.885 3.859 0.083 1.00 97.25 87 GLU A N 1
ATOM 700 C CA . GLU A 1 87 ? -11.294 3.500 0.250 1.00 97.25 87 GLU A CA 1
ATOM 701 C C . GLU A 1 87 ? -11.516 2.680 1.527 1.00 97.25 87 GLU A C 1
ATOM 703 O O . GLU A 1 87 ? -12.415 3.002 2.308 1.00 97.25 87 GLU A O 1
ATOM 708 N N . THR A 1 88 ? -10.670 1.682 1.788 1.00 95.94 88 THR A N 1
ATOM 709 C CA . THR A 1 88 ? -10.744 0.852 2.997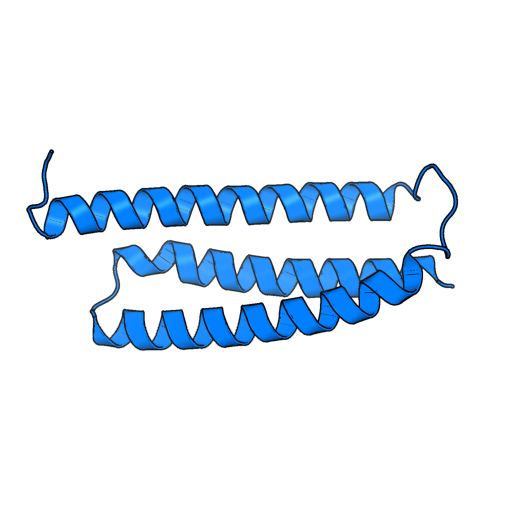 1.00 95.94 88 THR A CA 1
ATOM 710 C C . THR A 1 88 ? -10.438 1.661 4.260 1.00 95.94 88 THR A C 1
ATOM 712 O O . THR A 1 88 ? -11.203 1.586 5.219 1.00 95.94 88 THR A O 1
ATOM 715 N N . ASP A 1 89 ? -9.404 2.511 4.258 1.00 93.56 89 ASP A N 1
ATOM 716 C CA . ASP A 1 89 ? -9.096 3.421 5.375 1.00 93.56 89 ASP A CA 1
ATOM 717 C C . ASP A 1 89 ? -10.298 4.332 5.690 1.00 93.56 89 ASP A C 1
ATOM 719 O O . ASP A 1 89 ? -10.660 4.530 6.855 1.00 93.56 89 ASP A O 1
ATOM 723 N N . LYS A 1 90 ? -10.973 4.860 4.657 1.00 94.12 90 LYS A N 1
ATOM 724 C CA . LYS A 1 90 ? -12.186 5.675 4.827 1.00 94.12 90 LYS A CA 1
ATOM 725 C C . LYS A 1 90 ? -13.312 4.881 5.492 1.00 94.12 90 LYS A C 1
ATOM 727 O O . LYS A 1 90 ? -13.989 5.416 6.372 1.00 94.12 90 LYS A O 1
ATOM 732 N N . LEU A 1 91 ? -13.527 3.630 5.085 1.00 93.25 91 LEU A N 1
ATOM 733 C CA . LEU A 1 91 ? -14.538 2.757 5.688 1.00 93.25 91 LEU A CA 1
ATOM 734 C C . LEU A 1 91 ? -14.209 2.444 7.153 1.00 93.25 91 LEU A C 1
ATOM 736 O O . LEU A 1 91 ? -15.074 2.623 8.014 1.00 93.25 91 LEU A O 1
ATOM 740 N N . ASN A 1 92 ? -12.959 2.080 7.446 1.00 91.12 92 ASN A N 1
ATOM 741 C CA . ASN A 1 92 ? -12.482 1.825 8.806 1.00 91.12 92 ASN A CA 1
ATOM 742 C C . ASN A 1 92 ? -12.687 3.042 9.712 1.00 91.12 92 ASN A C 1
ATOM 744 O O . ASN A 1 92 ? -13.190 2.917 10.830 1.00 91.12 92 ASN A O 1
ATOM 748 N N . TYR A 1 93 ? -12.351 4.238 9.222 1.00 88.81 93 TYR A N 1
ATOM 749 C CA . TYR A 1 93 ? -12.554 5.481 9.960 1.00 88.81 93 TYR A CA 1
ATOM 750 C C . TYR A 1 93 ? -14.032 5.723 10.287 1.00 88.81 93 TYR A C 1
ATOM 752 O O . TYR A 1 93 ? -14.369 6.024 11.433 1.00 88.81 93 TYR A O 1
ATOM 760 N N . LEU A 1 94 ? -14.925 5.568 9.304 1.00 89.75 94 LEU A N 1
ATOM 761 C CA . LEU A 1 94 ? -16.365 5.748 9.507 1.00 89.75 94 LEU A CA 1
ATOM 762 C C . LEU A 1 94 ? -16.930 4.735 10.511 1.00 89.75 94 LEU A C 1
ATOM 764 O O . LEU A 1 94 ? -17.739 5.109 11.363 1.00 89.75 94 LEU A O 1
ATOM 768 N N . GLN A 1 95 ? -16.479 3.480 10.455 1.00 86.88 95 GLN A N 1
ATOM 769 C CA . GLN A 1 95 ? -16.862 2.460 11.427 1.00 86.88 95 GLN A CA 1
ATOM 770 C C . GLN A 1 95 ? -16.398 2.833 12.843 1.00 86.88 95 GLN A C 1
ATOM 772 O O . GLN A 1 95 ? -17.204 2.841 13.772 1.00 86.88 95 GLN A O 1
ATOM 777 N N . ARG A 1 96 ? -15.132 3.233 13.007 1.00 84.00 96 ARG A N 1
ATOM 778 C CA . ARG A 1 96 ? -14.578 3.638 14.309 1.00 84.00 96 ARG A CA 1
ATOM 779 C C . ARG A 1 96 ? -15.286 4.876 14.871 1.00 84.00 96 ARG A C 1
ATOM 781 O O . ARG A 1 96 ? -15.592 4.934 16.059 1.00 84.00 96 ARG A O 1
ATOM 788 N N . LYS A 1 97 ? -15.586 5.862 14.016 1.00 85.25 97 LYS A N 1
ATOM 789 C CA . LYS A 1 97 ? -16.340 7.075 14.379 1.00 85.25 97 LYS A CA 1
ATOM 790 C C . LYS A 1 97 ? -17.718 6.706 14.947 1.00 85.25 97 LYS A C 1
ATOM 792 O O . LYS A 1 97 ? -18.119 7.245 15.978 1.00 85.25 97 LYS A O 1
ATOM 797 N N . LYS A 1 98 ? -18.392 5.734 14.320 1.00 85.00 98 LYS A N 1
ATOM 798 C CA . LYS A 1 98 ? -19.679 5.181 14.765 1.00 85.00 98 LYS A CA 1
ATOM 799 C C . LYS A 1 98 ? -19.579 4.479 16.126 1.00 85.00 98 LYS A C 1
ATOM 801 O O . LYS A 1 98 ? -20.413 4.721 16.995 1.00 85.00 98 LYS A O 1
ATOM 806 N N . GLU A 1 99 ? -18.563 3.637 16.320 1.00 83.56 99 GLU A N 1
ATOM 807 C CA . GLU A 1 99 ? -18.310 2.921 17.583 1.00 83.56 99 GLU A CA 1
ATOM 808 C C . GLU A 1 99 ? -18.035 3.873 18.755 1.00 83.56 99 GLU A C 1
ATOM 810 O O . GLU A 1 99 ? -18.472 3.624 19.876 1.00 83.56 99 GLU A O 1
ATOM 815 N N . LEU A 1 100 ? -17.362 4.995 18.489 1.00 82.25 100 LEU A N 1
ATOM 816 C CA . LEU A 1 100 ? -17.041 6.016 19.489 1.00 82.25 100 LEU A CA 1
ATOM 817 C C . LEU A 1 100 ? -18.203 6.975 19.794 1.00 82.25 100 LEU A C 1
ATOM 819 O O . LEU A 1 100 ? -18.044 7.882 20.609 1.00 82.25 100 LEU A O 1
ATOM 823 N N . GLY A 1 101 ? -19.361 6.809 19.148 1.00 79.00 101 GLY A N 1
ATOM 824 C CA . GLY A 1 101 ? -20.519 7.681 19.355 1.00 79.00 101 GLY A CA 1
ATOM 825 C C . GLY A 1 101 ? -20.328 9.110 18.839 1.00 79.00 101 GLY A C 1
ATOM 826 O O . GLY A 1 101 ? -21.105 9.994 19.189 1.00 79.00 101 GLY A O 1
ATOM 827 N N . LEU A 1 102 ? -19.312 9.344 18.004 1.00 75.19 102 LEU A N 1
ATOM 828 C CA . LEU A 1 102 ? -19.021 10.634 17.383 1.00 75.19 102 LEU A CA 1
ATOM 829 C C . LEU A 1 102 ? -19.901 10.801 16.138 1.00 75.19 102 LEU A C 1
ATOM 831 O O . LEU A 1 102 ? -19.408 10.806 15.013 1.00 75.19 102 LEU A O 1
ATOM 835 N N . TYR A 1 103 ? -21.215 10.863 16.320 1.00 70.56 103 TYR A N 1
ATOM 836 C CA . TYR A 1 103 ? -22.136 11.176 15.229 1.00 70.56 103 TYR A CA 1
ATOM 837 C C . TYR A 1 103 ? -22.154 12.695 15.002 1.00 70.56 103 TYR A C 1
ATOM 839 O O . TYR A 1 103 ? -22.174 13.457 15.968 1.00 70.56 103 TYR A O 1
ATOM 847 N N . GLU A 1 104 ? -22.093 13.115 13.737 1.00 58.22 104 GLU A N 1
ATOM 848 C CA . GLU A 1 104 ? -22.507 14.468 13.324 1.00 58.22 104 GLU A CA 1
ATOM 849 C C . GLU A 1 104 ? -24.033 14.560 13.299 1.00 58.22 104 GLU A C 1
ATOM 851 O O . GLU A 1 104 ? -24.662 13.562 12.869 1.00 58.22 104 GLU A O 1
#

Mean predicted aligned error: 4.87 Å

Radius of gyration: 17.02 Å; Cα contacts (8 Å, |Δi|>4): 60; chains: 1; bounding box: 41×21×46 Å

Nearest PDB structures (foldseek):
  1vcs-assembly1_A  TM=5.946E-01  e=1.752E+00  Mus musculus
  2e2a-assembly1_C  TM=5.533E-01  e=3.264E+00  Lactococcus lactis
  3onl-assembly1_C  TM=5.365E-01  e=5.748E+00  Saccharomyces cerevisiae

pLDDT: mean 90.8, std 8.5, range [58.22, 98.44]

Solvent-accessible surface area (backbone atoms only — not comparable to full-atom values): 5892 Å² total; per-residue (Å²): 118,69,62,63,54,51,45,50,50,51,52,52,45,37,53,46,50,49,55,42,33,59,52,50,73,49,49,74,79,45,54,74,72,56,36,54,53,50,54,53,48,45,53,53,45,50,58,51,40,55,55,49,49,58,59,53,57,77,47,74,85,74,65,64,89,77,70,59,68,70,56,52,52,53,51,51,53,40,50,53,54,53,52,49,39,56,53,43,51,52,50,40,50,54,51,52,35,58,76,70,66,63,72,132